Protein AF-A0A962GRU7-F1 (afdb_monomer_lite)

Sequence (82 aa):
MSKNKRAVLISIVNENGKFRIKLDDVAYQEGSPPTWTQKEHYTSKLLPEGAFEELNFEEKELADFGYSILARLAAFRKCGEI

Secondary structure (DSSP, 8-state):
-----EEEEEEEEE-SSEEEEEEEEEEEE-SSS-EEEEEEEEEEEEEEHHHHHTT---HHHHHHHHHHHHHHHHHHHHTT--

Structure (mmCIF, N/CA/C/O backbone):
data_AF-A0A962GRU7-F1
#
_entry.id   AF-A0A962GRU7-F1
#
loop_
_atom_site.group_PDB
_atom_site.id
_atom_site.type_symbol
_atom_site.label_atom_id
_atom_site.label_alt_id
_atom_site.label_comp_id
_atom_site.label_asym_id
_atom_site.label_entity_id
_atom_site.label_seq_id
_atom_site.pdbx_PDB_ins_code
_atom_site.Cartn_x
_atom_site.Cartn_y
_atom_site.Cartn_z
_atom_site.occupancy
_atom_site.B_iso_or_equiv
_atom_site.auth_seq_id
_atom_site.auth_comp_id
_atom_site.auth_asym_id
_atom_site.auth_atom_id
_atom_site.pdbx_PDB_model_num
ATOM 1 N N . MET A 1 1 ? 14.977 -6.669 -22.825 1.00 47.09 1 MET A N 1
ATOM 2 C CA . MET A 1 1 ? 13.890 -5.790 -22.346 1.00 47.09 1 MET A CA 1
ATOM 3 C C . MET A 1 1 ? 14.111 -5.572 -20.862 1.00 47.09 1 MET A C 1
ATOM 5 O O . MET A 1 1 ? 14.191 -6.561 -20.144 1.00 47.09 1 MET A O 1
ATOM 9 N N . SER A 1 2 ? 14.304 -4.323 -20.429 1.00 53.31 2 SER A N 1
ATOM 10 C CA . SER A 1 2 ? 14.303 -3.981 -19.001 1.00 53.31 2 SER A CA 1
ATOM 11 C C . SER A 1 2 ? 12.946 -4.407 -18.438 1.00 53.31 2 SER A C 1
ATOM 13 O O . SER A 1 2 ? 11.908 -4.060 -19.006 1.00 53.31 2 SER A O 1
ATOM 15 N N . LYS A 1 3 ? 12.939 -5.277 -17.423 1.00 61.72 3 LYS A N 1
ATOM 16 C CA . LYS A 1 3 ? 11.693 -5.649 -16.750 1.00 61.72 3 LYS A CA 1
ATOM 17 C C . LYS A 1 3 ? 11.244 -4.414 -15.980 1.00 61.72 3 LYS A C 1
ATOM 19 O O . LYS A 1 3 ? 11.952 -3.989 -15.072 1.00 61.72 3 LYS A O 1
ATOM 24 N N . ASN A 1 4 ? 10.098 -3.844 -16.346 1.00 82.12 4 ASN A N 1
ATOM 25 C CA . ASN A 1 4 ? 9.469 -2.779 -15.570 1.00 82.12 4 ASN A CA 1
ATOM 26 C C . ASN A 1 4 ? 9.167 -3.327 -14.172 1.00 82.12 4 ASN A C 1
ATOM 28 O O . ASN A 1 4 ? 8.181 -4.036 -13.998 1.00 82.12 4 ASN A O 1
ATOM 32 N N . LYS A 1 5 ? 10.027 -3.051 -13.186 1.00 90.06 5 LYS A N 1
ATOM 33 C CA . LYS A 1 5 ? 9.779 -3.476 -11.805 1.00 90.06 5 LYS A CA 1
ATOM 34 C C . LYS A 1 5 ? 8.717 -2.564 -11.205 1.00 90.06 5 LYS A C 1
ATOM 36 O O . LYS A 1 5 ? 8.856 -1.341 -11.249 1.00 90.06 5 LYS A O 1
ATOM 41 N N . ARG A 1 6 ? 7.685 -3.152 -10.622 1.00 93.38 6 ARG A N 1
ATOM 42 C CA . ARG A 1 6 ? 6.662 -2.490 -9.823 1.00 93.38 6 ARG A CA 1
ATOM 43 C C . ARG A 1 6 ? 6.754 -2.935 -8.375 1.00 93.38 6 ARG A C 1
ATOM 45 O O . ARG A 1 6 ? 7.232 -4.021 -8.065 1.00 93.38 6 ARG A O 1
ATOM 52 N N . ALA A 1 7 ? 6.278 -2.080 -7.488 1.00 93.88 7 ALA A N 1
ATOM 53 C CA . ALA A 1 7 ? 6.092 -2.401 -6.086 1.00 93.88 7 ALA A CA 1
ATOM 54 C C . ALA A 1 7 ? 4.833 -1.715 -5.554 1.00 93.88 7 ALA A C 1
ATOM 56 O O . ALA A 1 7 ? 4.318 -0.776 -6.163 1.00 93.88 7 ALA A O 1
ATOM 57 N N . VAL A 1 8 ? 4.343 -2.204 -4.417 1.00 94.69 8 VAL A N 1
ATOM 58 C CA . VAL A 1 8 ? 3.310 -1.522 -3.635 1.00 94.69 8 VAL A CA 1
ATOM 59 C C . VAL A 1 8 ? 4.021 -0.646 -2.608 1.00 94.69 8 VAL A C 1
ATOM 61 O O . VAL A 1 8 ? 4.787 -1.151 -1.789 1.00 94.69 8 VAL A O 1
ATOM 64 N N . LEU A 1 9 ? 3.776 0.658 -2.653 1.00 95.50 9 LEU A N 1
ATOM 65 C CA . LEU A 1 9 ? 4.193 1.612 -1.637 1.00 95.50 9 LEU A CA 1
ATOM 66 C C . LEU A 1 9 ? 3.053 1.791 -0.636 1.00 95.50 9 LEU A C 1
ATOM 68 O O . LEU A 1 9 ? 1.954 2.197 -1.006 1.00 95.50 9 LEU A O 1
ATOM 72 N N . ILE A 1 10 ? 3.336 1.524 0.636 1.00 95.31 10 ILE A N 1
ATOM 73 C CA . ILE A 1 10 ? 2.429 1.827 1.743 1.00 95.31 10 ILE A CA 1
ATOM 74 C C . ILE A 1 10 ? 2.954 3.085 2.426 1.00 95.31 10 ILE A C 1
ATOM 76 O O . ILE A 1 10 ? 4.094 3.108 2.883 1.00 95.31 10 ILE A O 1
ATOM 80 N N . SER A 1 11 ? 2.141 4.137 2.465 1.00 94.12 11 SER A N 1
ATOM 81 C CA . SER A 1 11 ? 2.503 5.426 3.062 1.00 94.12 11 SER A CA 1
ATOM 82 C C . SER A 1 11 ? 1.496 5.841 4.120 1.00 94.12 11 SER A C 1
ATOM 84 O O . SER A 1 11 ? 0.306 5.567 3.986 1.00 94.12 11 SER A O 1
ATOM 86 N N . ILE A 1 12 ? 1.966 6.555 5.140 1.00 92.50 12 ILE A N 1
ATOM 87 C CA . ILE A 1 12 ? 1.127 7.181 6.163 1.00 92.50 12 ILE A CA 1
ATOM 88 C C . ILE A 1 12 ? 1.365 8.686 6.093 1.00 92.50 12 ILE A C 1
ATOM 90 O O . ILE A 1 12 ? 2.508 9.137 6.129 1.00 92.50 12 ILE A O 1
ATOM 94 N N . VAL A 1 13 ? 0.289 9.458 5.965 1.00 92.50 13 VAL A N 1
ATOM 95 C CA . VAL A 1 13 ? 0.334 10.923 5.887 1.00 92.50 13 VAL A CA 1
ATOM 96 C C . VAL A 1 13 ? -0.537 11.499 6.996 1.00 92.50 13 VAL A C 1
ATOM 98 O O . VAL A 1 13 ? -1.695 11.104 7.124 1.00 92.50 13 VAL A O 1
ATOM 101 N N . ASN A 1 14 ? 0.001 12.428 7.790 1.00 90.94 14 ASN A N 1
ATOM 102 C CA . ASN A 1 14 ? -0.807 13.192 8.739 1.00 90.94 14 ASN A CA 1
ATOM 103 C C . ASN A 1 14 ? -1.596 14.271 7.980 1.00 90.94 14 ASN A C 1
ATOM 105 O O . ASN A 1 14 ? -1.018 15.093 7.269 1.00 90.94 14 ASN A O 1
ATOM 109 N N . GLU A 1 15 ? -2.916 14.247 8.124 1.00 91.62 15 GLU A N 1
ATOM 110 C CA . GLU A 1 15 ? -3.859 15.205 7.556 1.00 91.62 15 GLU A CA 1
ATOM 111 C C . GLU A 1 15 ? -4.724 15.785 8.685 1.00 91.62 15 GLU A C 1
ATOM 113 O O . GLU A 1 15 ? -5.825 15.304 8.954 1.00 91.62 15 GLU A O 1
ATOM 118 N N . ASN A 1 16 ? -4.227 16.841 9.338 1.00 87.88 16 ASN A N 1
ATOM 119 C CA . ASN A 1 16 ? -4.938 17.598 10.379 1.00 87.88 16 ASN A CA 1
ATOM 120 C C . ASN A 1 16 ? -5.445 16.728 11.551 1.00 87.88 16 ASN A C 1
ATOM 122 O O . ASN A 1 16 ? -6.632 16.766 11.882 1.00 87.88 16 ASN A O 1
ATOM 126 N N . GLY A 1 17 ? -4.563 15.934 12.173 1.00 85.00 17 GLY A N 1
ATOM 127 C CA . GLY A 1 17 ? -4.921 15.082 13.326 1.00 85.00 17 GLY A CA 1
ATOM 128 C C . GLY A 1 17 ? -5.621 13.774 12.938 1.00 85.00 17 GLY A C 1
ATOM 129 O O . GLY A 1 17 ? -6.272 13.115 13.749 1.00 85.00 17 GLY A O 1
ATOM 130 N N . LYS A 1 18 ? -5.526 13.404 11.659 1.00 90.62 18 LYS A N 1
ATOM 131 C CA . LYS A 1 18 ? -5.926 12.102 11.125 1.00 90.62 18 LYS A CA 1
ATOM 132 C C . LYS A 1 18 ? -4.761 11.512 10.351 1.00 90.62 18 LYS A C 1
ATOM 134 O O . LYS A 1 18 ? -3.986 12.248 9.745 1.00 90.62 18 LYS A O 1
ATOM 139 N N . PHE A 1 19 ? -4.671 10.191 10.305 1.00 92.19 19 PHE A N 1
ATOM 140 C CA . PHE A 1 19 ? -3.700 9.503 9.464 1.00 92.19 19 PHE A CA 1
ATOM 141 C C . PHE A 1 19 ? -4.373 8.939 8.225 1.00 92.19 19 PHE A C 1
ATOM 143 O O . PHE A 1 19 ? -5.307 8.142 8.309 1.00 92.19 19 PHE A O 1
ATOM 150 N N . ARG A 1 20 ? -3.882 9.331 7.051 1.00 92.62 20 ARG A N 1
ATOM 151 C CA . ARG A 1 20 ? -4.234 8.684 5.793 1.00 92.62 20 ARG A CA 1
ATOM 152 C C . ARG A 1 20 ? -3.205 7.614 5.474 1.00 92.62 20 ARG A C 1
ATOM 154 O O . ARG A 1 20 ? -2.060 7.936 5.163 1.00 92.62 20 ARG A O 1
ATOM 161 N N . ILE A 1 21 ? -3.637 6.359 5.488 1.00 92.12 21 ILE A N 1
ATOM 162 C CA . ILE A 1 21 ? -2.860 5.242 4.956 1.00 92.12 21 ILE A CA 1
ATOM 163 C C . ILE A 1 21 ? -3.160 5.139 3.463 1.00 92.12 21 ILE A C 1
ATOM 165 O O . ILE A 1 21 ? -4.326 5.085 3.069 1.00 92.12 21 ILE A O 1
ATOM 169 N N . LYS A 1 22 ? -2.122 5.128 2.631 1.00 94.06 22 LYS A N 1
ATOM 170 C CA . LYS A 1 22 ? -2.209 4.973 1.175 1.00 94.06 22 LYS A CA 1
ATOM 171 C C . LYS A 1 22 ? -1.503 3.695 0.754 1.00 94.06 22 LYS A C 1
ATOM 173 O O . LYS A 1 22 ? -0.425 3.403 1.264 1.00 94.06 22 LYS A O 1
ATOM 178 N N . LEU A 1 23 ? -2.106 2.977 -0.183 1.00 95.25 23 LEU A N 1
ATOM 179 C CA . LEU A 1 23 ? -1.469 1.954 -0.999 1.00 95.25 23 LEU A CA 1
ATOM 180 C C . LEU A 1 23 ? -1.381 2.505 -2.416 1.00 95.25 23 LEU A C 1
ATOM 182 O O . LEU A 1 23 ? -2.405 2.789 -3.039 1.00 95.25 23 LEU A O 1
ATOM 186 N N . ASP A 1 24 ? -0.163 2.637 -2.913 1.00 95.25 24 ASP A N 1
ATOM 187 C CA . ASP A 1 24 ? 0.128 3.155 -4.240 1.00 95.25 24 ASP A CA 1
ATOM 188 C C . ASP A 1 24 ? 0.980 2.152 -5.018 1.00 95.25 24 ASP A C 1
ATOM 190 O O . ASP A 1 24 ? 1.847 1.479 -4.461 1.00 95.25 24 ASP A O 1
ATOM 194 N N . ASP A 1 25 ? 0.776 2.083 -6.325 1.00 94.56 25 ASP A N 1
ATOM 195 C CA . ASP A 1 25 ? 1.695 1.391 -7.213 1.00 94.56 25 ASP A CA 1
ATOM 196 C C . ASP A 1 25 ? 2.859 2.329 -7.533 1.00 94.56 25 ASP A C 1
ATOM 198 O O . ASP A 1 25 ? 2.669 3.457 -8.006 1.00 94.56 25 A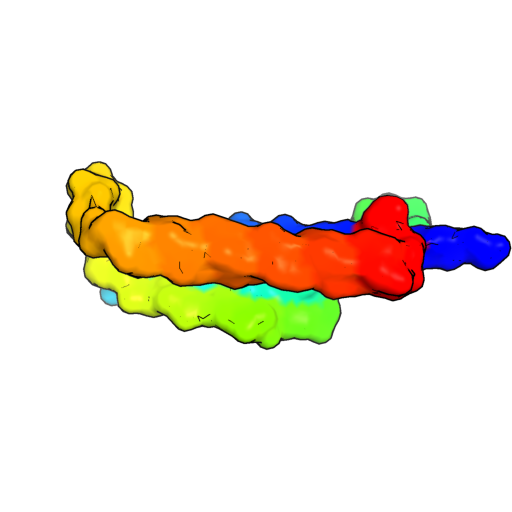SP A O 1
ATOM 202 N N . VAL A 1 26 ? 4.081 1.845 -7.347 1.00 95.12 26 VAL A N 1
ATOM 203 C CA . VAL A 1 26 ? 5.300 2.533 -7.774 1.00 95.12 26 VAL A CA 1
ATOM 204 C C . VAL A 1 26 ? 6.008 1.713 -8.838 1.00 95.12 26 VAL A C 1
ATOM 206 O O . VAL A 1 26 ? 5.969 0.484 -8.818 1.00 95.12 26 VAL A O 1
ATOM 209 N N . ALA A 1 27 ? 6.677 2.388 -9.767 1.00 93.81 27 ALA A N 1
ATOM 210 C CA . ALA A 1 27 ? 7.532 1.739 -10.752 1.00 93.81 27 ALA A CA 1
ATOM 211 C C . ALA A 1 27 ? 8.978 2.196 -10.595 1.00 93.81 27 ALA A C 1
ATOM 213 O O . ALA A 1 27 ? 9.248 3.376 -10.353 1.00 93.81 27 ALA A O 1
ATOM 214 N N . TYR A 1 28 ? 9.886 1.245 -10.769 1.00 92.75 28 TYR A N 1
ATOM 215 C CA . TYR A 1 28 ? 11.313 1.483 -10.809 1.00 92.75 28 TYR A CA 1
ATOM 216 C C . TYR A 1 28 ? 11.699 2.065 -12.162 1.00 92.75 28 TYR A C 1
ATOM 218 O O . TYR A 1 28 ? 11.347 1.520 -13.210 1.00 92.75 28 TYR A O 1
ATOM 226 N N . GLN A 1 29 ? 12.444 3.158 -12.131 1.00 90.88 29 GLN A N 1
ATOM 227 C CA . GLN A 1 29 ? 13.051 3.756 -13.306 1.00 90.88 29 GLN A CA 1
ATOM 228 C C . GLN A 1 29 ? 14.567 3.609 -13.191 1.00 90.88 29 GLN A C 1
ATOM 230 O O . GLN A 1 29 ? 15.195 4.153 -12.278 1.00 90.88 29 GLN A O 1
ATOM 235 N N . GLU A 1 30 ? 15.144 2.847 -14.121 1.00 88.25 30 GLU A N 1
ATOM 236 C CA . GLU A 1 30 ? 16.594 2.760 -14.294 1.00 88.25 30 GLU A CA 1
ATOM 237 C C . GLU A 1 30 ? 17.131 4.129 -14.748 1.00 88.25 30 GLU A C 1
ATOM 239 O O . GLU A 1 30 ? 16.569 4.769 -15.635 1.00 88.25 30 GLU A O 1
ATOM 244 N N . GLY A 1 31 ? 18.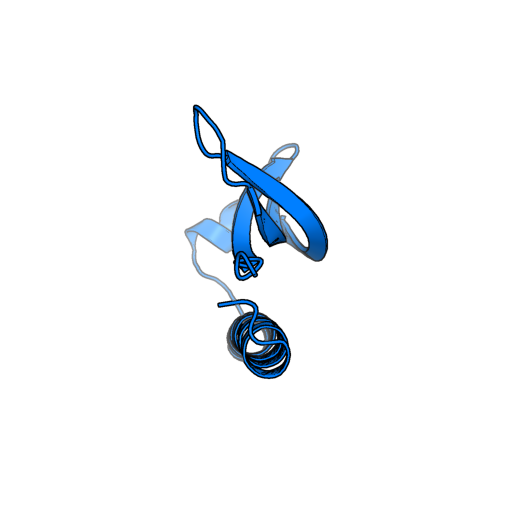201 4.601 -14.109 1.00 85.62 31 GLY A N 1
ATOM 245 C CA . GLY A 1 31 ? 18.764 5.937 -14.310 1.00 85.62 31 GLY A CA 1
ATOM 246 C C . GLY A 1 31 ? 19.916 6.216 -13.343 1.00 85.62 31 GLY A C 1
ATOM 247 O O . GLY A 1 31 ? 20.355 5.316 -12.626 1.00 85.62 31 GLY A O 1
ATOM 248 N N . SER A 1 32 ? 20.405 7.461 -13.314 1.00 85.62 32 SER A N 1
ATOM 249 C CA . SER A 1 32 ? 21.452 7.905 -12.383 1.00 85.62 32 SER A CA 1
ATOM 250 C C . SER A 1 32 ? 21.060 9.251 -11.739 1.00 85.62 32 SER A C 1
ATOM 252 O O . SER A 1 32 ? 21.246 10.292 -12.371 1.00 85.62 32 SER A O 1
ATOM 254 N N . PRO A 1 33 ? 20.479 9.254 -10.520 1.00 87.50 33 PRO A N 1
ATOM 255 C CA . PRO A 1 33 ? 20.214 8.090 -9.672 1.00 87.50 33 PRO A CA 1
ATOM 256 C C . PRO A 1 33 ? 18.991 7.274 -10.139 1.00 87.50 33 PRO A C 1
ATOM 258 O O . PRO A 1 33 ? 18.085 7.821 -10.771 1.00 87.50 33 PRO A O 1
ATOM 261 N N . PRO A 1 34 ? 18.929 5.973 -9.815 1.00 88.69 34 PRO A N 1
ATOM 262 C CA . PRO A 1 34 ? 17.712 5.193 -9.991 1.00 88.69 34 PRO A CA 1
ATOM 263 C C . PRO A 1 34 ? 16.612 5.713 -9.060 1.00 88.69 34 PRO A C 1
ATOM 265 O O . PRO A 1 34 ? 16.882 6.064 -7.909 1.00 88.69 34 PRO A O 1
ATOM 268 N N . THR A 1 35 ? 15.366 5.742 -9.534 1.00 92.81 35 THR A N 1
ATOM 269 C CA . THR A 1 35 ? 14.241 6.284 -8.755 1.00 92.81 35 THR A CA 1
ATOM 270 C C . THR A 1 35 ? 13.027 5.364 -8.775 1.00 92.81 35 THR A C 1
ATOM 272 O O . THR A 1 35 ? 12.811 4.593 -9.709 1.00 92.81 35 THR A O 1
ATOM 275 N N . TRP A 1 36 ? 12.222 5.450 -7.718 1.00 93.25 36 TRP A N 1
ATOM 276 C CA . TRP A 1 36 ? 10.868 4.912 -7.691 1.00 93.25 36 TRP A CA 1
ATOM 277 C C . TRP A 1 36 ? 9.897 6.069 -7.864 1.00 93.25 36 TRP A C 1
ATOM 279 O O . TRP A 1 36 ? 9.989 7.070 -7.155 1.00 93.25 36 TRP A O 1
ATOM 289 N N . THR A 1 37 ? 8.970 5.945 -8.804 1.00 92.88 37 THR A N 1
ATOM 290 C CA . THR A 1 37 ? 7.954 6.974 -9.046 1.00 92.88 37 THR A CA 1
ATOM 291 C C . THR A 1 37 ? 6.576 6.375 -8.854 1.00 92.88 37 THR A C 1
ATOM 293 O O . THR A 1 37 ? 6.303 5.285 -9.365 1.00 92.88 37 THR A O 1
ATOM 296 N N . GLN A 1 38 ? 5.702 7.098 -8.156 1.00 92.00 38 GLN A N 1
ATOM 297 C CA . GLN A 1 38 ? 4.287 6.754 -8.082 1.00 92.00 38 GLN A CA 1
ATOM 298 C C . GLN A 1 38 ? 3.688 6.709 -9.490 1.00 92.00 38 GLN A C 1
ATOM 300 O O . GLN A 1 38 ? 3.910 7.606 -10.306 1.00 92.00 38 GLN A O 1
ATOM 305 N N . LYS A 1 39 ? 2.957 5.635 -9.781 1.00 90.88 39 LYS A N 1
ATOM 306 C CA . LYS A 1 39 ? 2.272 5.422 -11.058 1.00 90.88 39 LYS A CA 1
ATOM 307 C C . LYS A 1 39 ? 0.766 5.501 -10.905 1.00 90.88 39 LYS A C 1
ATOM 309 O O . LYS A 1 39 ? 0.122 6.174 -11.700 1.00 90.88 39 LYS A O 1
ATOM 314 N N . GLU A 1 40 ? 0.223 4.822 -9.902 1.00 89.75 40 GLU A N 1
ATOM 315 C CA . GLU A 1 40 ? -1.218 4.726 -9.695 1.00 89.75 40 GLU A CA 1
ATOM 316 C C . GLU A 1 40 ? -1.533 4.767 -8.201 1.00 89.75 40 GLU A C 1
ATOM 318 O O . GLU A 1 40 ? -0.825 4.167 -7.393 1.00 89.75 40 GLU A O 1
ATOM 323 N N . HIS A 1 41 ? -2.600 5.477 -7.838 1.00 89.50 41 HIS A N 1
ATOM 324 C CA . HIS A 1 41 ? -3.186 5.357 -6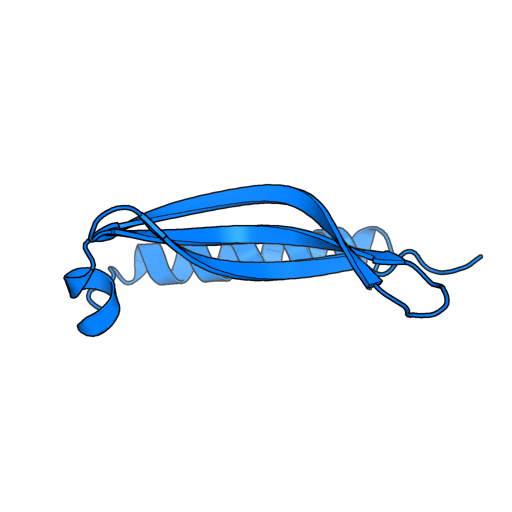.512 1.00 89.50 41 HIS A CA 1
ATOM 325 C C . HIS A 1 41 ? -4.100 4.137 -6.480 1.00 89.50 41 HIS A C 1
ATOM 327 O O . HIS A 1 41 ? -5.071 4.101 -7.233 1.00 89.50 41 HIS A O 1
ATOM 333 N N . TYR A 1 42 ? -3.809 3.154 -5.626 1.00 88.19 42 TYR A N 1
ATOM 334 C CA . TYR A 1 42 ? -4.639 1.955 -5.545 1.00 88.19 42 TYR A CA 1
ATOM 335 C C . TYR A 1 42 ? -5.794 2.135 -4.560 1.00 88.19 42 TYR A C 1
ATOM 337 O O . TYR A 1 42 ? -6.957 1.977 -4.927 1.00 88.19 42 TYR A O 1
ATOM 345 N N . THR A 1 43 ? -5.491 2.474 -3.308 1.00 90.88 43 THR A N 1
ATOM 346 C CA . THR A 1 43 ? -6.519 2.750 -2.299 1.00 90.88 43 THR A CA 1
ATOM 347 C C . THR A 1 43 ? -5.965 3.588 -1.154 1.00 90.88 43 THR A C 1
ATOM 349 O O . THR A 1 43 ? -4.758 3.618 -0.904 1.00 90.88 43 THR A O 1
ATOM 352 N N . SER A 1 44 ? -6.846 4.271 -0.426 1.00 92.12 44 SER A N 1
ATOM 353 C CA . SER A 1 44 ? -6.496 4.904 0.840 1.00 92.12 44 SER A CA 1
ATOM 354 C C . SER A 1 44 ? -7.603 4.781 1.868 1.00 92.12 44 SER A C 1
ATOM 356 O O . SER A 1 44 ? -8.784 4.680 1.538 1.00 92.12 44 SER A O 1
ATOM 358 N N . LYS A 1 45 ? -7.202 4.850 3.134 1.00 90.81 45 LYS A N 1
ATOM 359 C CA . LYS A 1 45 ? -8.101 4.912 4.281 1.00 90.81 45 LYS A CA 1
ATOM 360 C C . LYS A 1 45 ? -7.671 6.056 5.185 1.00 90.81 45 LYS A C 1
ATOM 362 O O . LYS A 1 45 ? -6.489 6.194 5.487 1.00 90.81 45 LYS A O 1
ATOM 367 N N . LEU A 1 46 ? -8.630 6.882 5.590 1.00 92.19 46 LEU A N 1
ATOM 368 C CA . LEU A 1 46 ? -8.415 7.939 6.572 1.00 92.19 46 LEU A CA 1
ATOM 369 C C . LEU A 1 46 ? -8.858 7.429 7.942 1.00 92.19 46 LEU A C 1
ATOM 371 O O . LEU A 1 46 ? -9.982 6.951 8.086 1.00 92.19 46 LEU A O 1
ATOM 375 N N . LEU A 1 47 ? -7.981 7.545 8.927 1.00 90.12 47 LEU A N 1
ATOM 376 C CA . LEU A 1 47 ? -8.175 7.043 10.278 1.00 90.12 47 LEU A CA 1
ATOM 377 C C . LEU A 1 47 ? -8.007 8.181 11.289 1.00 90.12 47 LEU A C 1
ATOM 379 O O . LEU A 1 47 ? -7.179 9.070 11.069 1.00 90.12 47 LEU A O 1
ATOM 383 N N . PRO A 1 48 ? -8.756 8.170 12.402 1.00 88.75 48 PRO A N 1
ATOM 384 C CA . PRO A 1 48 ? -8.400 8.968 13.569 1.00 88.75 48 PRO A CA 1
ATOM 385 C C . PRO A 1 48 ? -6.986 8.610 14.046 1.00 88.75 48 PRO A C 1
ATOM 387 O O . PRO A 1 48 ? -6.604 7.443 13.993 1.00 88.75 48 PRO A O 1
ATOM 390 N N . GLU A 1 49 ? -6.231 9.593 14.536 1.00 83.19 49 GLU A N 1
ATOM 391 C CA . GLU A 1 49 ? -4.871 9.394 15.061 1.00 83.19 49 GLU A CA 1
ATOM 392 C C . GLU A 1 49 ? -4.818 8.299 16.144 1.00 83.19 49 GLU A C 1
ATOM 394 O O . GLU A 1 49 ? -4.070 7.333 15.998 1.00 83.19 49 GLU A O 1
ATOM 399 N N . GLY A 1 50 ? -5.723 8.352 17.129 1.00 82.06 50 GLY A N 1
ATOM 400 C CA . GLY A 1 50 ? -5.784 7.356 18.209 1.00 82.06 50 GLY A CA 1
ATOM 401 C C . GLY A 1 50 ? -6.115 5.927 17.756 1.00 82.06 50 GLY A C 1
ATOM 402 O O . GLY A 1 50 ? -5.657 4.969 18.367 1.00 82.06 50 GLY A O 1
ATOM 403 N N . ALA A 1 51 ? -6.833 5.749 16.639 1.00 80.50 51 ALA A N 1
ATOM 404 C CA . ALA A 1 51 ? -7.137 4.407 16.126 1.00 80.50 51 ALA A CA 1
ATOM 405 C C . ALA A 1 51 ? -5.873 3.681 15.634 1.00 80.50 51 ALA A C 1
ATOM 407 O O . ALA A 1 51 ? -5.785 2.456 15.713 1.00 80.50 51 ALA A O 1
ATOM 408 N N . PHE A 1 52 ? -4.893 4.438 15.130 1.00 79.88 52 PHE A N 1
ATOM 409 C CA . PHE A 1 52 ? -3.628 3.884 14.664 1.00 79.88 52 PHE A CA 1
ATOM 410 C C . PHE A 1 52 ? -2.698 3.521 15.829 1.00 79.88 52 PHE A C 1
ATOM 412 O O . PHE A 1 52 ? -2.073 2.464 15.795 1.00 79.88 52 PHE A O 1
ATOM 419 N N . GLU A 1 53 ? -2.634 4.362 16.866 1.00 81.44 53 GLU A N 1
ATOM 420 C CA . GLU A 1 53 ? -1.795 4.134 18.053 1.00 81.44 53 GLU A CA 1
ATOM 421 C C . GLU A 1 53 ? -2.254 2.926 18.873 1.00 81.44 53 GLU A C 1
ATOM 423 O O . GLU A 1 53 ? -1.437 2.128 19.330 1.00 81.44 53 GLU A O 1
ATOM 428 N N . GLU A 1 54 ? -3.567 2.763 19.019 1.00 85.31 54 GLU A N 1
ATOM 429 C CA . GLU A 1 54 ? -4.160 1.680 19.805 1.00 85.31 54 GLU A CA 1
ATOM 430 C C . GLU A 1 54 ? -4.261 0.360 19.025 1.00 85.31 54 GLU A C 1
ATOM 432 O O . GLU A 1 54 ? -4.694 -0.647 19.583 1.00 85.31 54 GLU A O 1
ATOM 437 N N . LEU A 1 55 ? -3.883 0.354 17.736 1.00 81.88 55 LEU A N 1
ATOM 438 C CA . LEU A 1 55 ? -4.109 -0.759 16.802 1.00 81.88 55 LEU A CA 1
ATOM 439 C C . LEU A 1 55 ? -5.562 -1.267 16.839 1.00 81.88 55 LEU A C 1
ATOM 441 O O . LEU A 1 55 ? -5.826 -2.459 16.664 1.00 81.88 55 LEU A O 1
ATOM 445 N N . ASN A 1 56 ? -6.509 -0.356 17.064 1.00 85.44 56 ASN A N 1
ATOM 446 C CA . ASN A 1 56 ? -7.920 -0.670 17.244 1.00 85.44 56 ASN A CA 1
ATOM 447 C C . ASN A 1 56 ? -8.606 -0.823 15.880 1.00 85.44 56 ASN A C 1
ATOM 449 O O . ASN A 1 56 ? -9.368 0.034 15.431 1.00 85.44 56 ASN A O 1
ATOM 453 N N . PHE A 1 57 ? -8.261 -1.911 15.198 1.00 86.81 57 PHE A N 1
ATOM 454 C CA . PHE A 1 57 ? -8.804 -2.295 13.903 1.00 86.81 57 PHE A CA 1
ATOM 455 C C . PHE A 1 57 ? -9.657 -3.547 14.048 1.00 86.81 57 PHE A C 1
ATOM 457 O O . PHE A 1 57 ? -9.285 -4.488 14.751 1.00 86.81 57 PHE A O 1
ATOM 464 N N . GLU A 1 58 ? -10.776 -3.599 13.330 1.00 90.50 58 GLU A N 1
ATOM 465 C CA . GLU A 1 58 ? -11.549 -4.834 13.247 1.00 90.50 58 GLU A CA 1
ATOM 466 C C . GLU A 1 58 ? -10.767 -5.890 12.450 1.00 90.50 58 GLU A C 1
ATOM 468 O O . GLU A 1 58 ? -10.102 -5.579 11.459 1.00 90.50 58 GLU A O 1
ATOM 473 N N . GLU A 1 59 ? -10.892 -7.166 12.827 1.00 93.12 59 GLU A N 1
ATOM 474 C CA . GLU A 1 59 ? -10.213 -8.278 12.143 1.00 93.12 59 GLU A CA 1
ATOM 475 C C . GLU A 1 59 ? -10.492 -8.283 10.633 1.00 93.12 59 GLU A C 1
ATOM 477 O O . GLU A 1 59 ? -9.586 -8.470 9.819 1.00 93.12 59 GLU A O 1
ATOM 482 N N . LYS A 1 60 ? -11.742 -7.998 10.247 1.00 93.19 60 LYS A N 1
ATOM 483 C CA . LYS A 1 60 ? -12.142 -7.889 8.844 1.00 93.19 60 LYS A CA 1
ATOM 484 C C . LYS A 1 60 ? -11.364 -6.796 8.109 1.00 93.19 60 LYS A C 1
ATOM 486 O O . LYS A 1 60 ? -10.969 -6.998 6.966 1.00 93.19 60 LYS A O 1
ATOM 491 N N . GLU A 1 61 ? -11.127 -5.652 8.743 1.00 89.00 61 GLU A N 1
ATOM 492 C CA . GLU A 1 61 ? -10.396 -4.548 8.120 1.00 89.00 61 GLU A CA 1
ATOM 493 C C . GLU A 1 61 ? -8.926 -4.901 7.895 1.00 89.00 61 GLU A C 1
ATOM 495 O O . GLU A 1 61 ? -8.370 -4.587 6.841 1.00 89.00 61 GLU A O 1
ATOM 500 N N . LEU A 1 62 ? -8.308 -5.595 8.854 1.00 90.06 62 LEU A N 1
ATOM 501 C CA . LEU A 1 62 ? -6.947 -6.112 8.712 1.00 90.06 62 LEU A CA 1
ATOM 502 C C . LEU A 1 62 ? -6.864 -7.156 7.590 1.00 90.06 62 LEU A C 1
ATOM 504 O O . LEU A 1 62 ? -5.935 -7.120 6.779 1.00 90.06 62 LEU A O 1
ATOM 508 N N . ALA A 1 63 ? -7.855 -8.047 7.502 1.00 93.69 63 ALA A N 1
ATOM 509 C CA . ALA A 1 63 ? -7.945 -9.044 6.440 1.00 93.69 63 ALA A CA 1
ATOM 510 C C . ALA A 1 63 ? -8.119 -8.397 5.055 1.00 93.69 63 ALA A C 1
ATOM 512 O O . ALA A 1 63 ? -7.392 -8.744 4.123 1.00 93.69 63 ALA A O 1
ATOM 513 N N . ASP A 1 64 ? -9.016 -7.416 4.925 1.00 91.50 64 ASP A N 1
ATOM 514 C CA . ASP A 1 64 ? -9.250 -6.676 3.679 1.00 91.50 64 ASP A CA 1
ATOM 515 C C . ASP A 1 64 ? -7.994 -5.900 3.240 1.00 91.50 64 ASP A C 1
ATOM 517 O O . ASP A 1 64 ? -7.647 -5.867 2.052 1.00 91.50 64 ASP A O 1
ATOM 521 N N . PHE A 1 65 ? -7.267 -5.310 4.196 1.00 90.69 65 PHE A N 1
ATOM 522 C CA . PHE A 1 65 ? -5.998 -4.631 3.940 1.00 90.69 65 PHE A CA 1
ATOM 523 C C . PHE A 1 65 ? -4.922 -5.604 3.437 1.00 90.69 65 PHE A C 1
ATOM 525 O O . PHE A 1 65 ? -4.297 -5.363 2.401 1.00 90.69 65 PHE A O 1
ATOM 532 N N . GLY A 1 66 ? -4.742 -6.741 4.115 1.00 93.12 66 GLY A N 1
ATOM 533 C CA . GLY A 1 66 ? -3.808 -7.786 3.692 1.00 93.12 66 GLY A CA 1
ATOM 534 C C . GLY A 1 66 ? -4.152 -8.356 2.313 1.00 93.12 66 GLY A C 1
ATOM 535 O O . GLY A 1 66 ? -3.275 -8.492 1.456 1.00 93.12 66 GLY A O 1
ATOM 536 N N . TYR A 1 67 ? -5.438 -8.613 2.058 1.00 94.62 67 TYR A N 1
ATOM 537 C CA . TYR A 1 67 ? -5.927 -9.065 0.757 1.00 94.62 67 TYR A CA 1
ATOM 538 C C . TYR A 1 67 ? -5.594 -8.064 -0.353 1.00 94.62 67 TYR A C 1
ATOM 540 O O . TYR A 1 67 ? -5.104 -8.460 -1.409 1.00 94.62 67 TYR A O 1
ATOM 548 N N . SER A 1 68 ? -5.792 -6.768 -0.103 1.00 93.00 68 SER A N 1
ATOM 549 C CA . SER A 1 68 ? -5.499 -5.691 -1.056 1.00 93.00 68 SER A CA 1
ATOM 550 C C . SER A 1 68 ? -4.027 -5.685 -1.494 1.00 93.00 68 SER A C 1
ATOM 552 O O . SER A 1 68 ? -3.733 -5.580 -2.688 1.00 93.00 68 SER A O 1
ATOM 554 N N . ILE A 1 69 ? -3.095 -5.881 -0.553 1.00 94.00 69 ILE A N 1
ATOM 555 C CA . ILE A 1 69 ? -1.655 -5.993 -0.846 1.00 94.00 69 ILE A CA 1
ATOM 556 C C . ILE A 1 69 ? -1.380 -7.230 -1.707 1.00 94.00 69 ILE A C 1
ATOM 558 O O . ILE A 1 69 ? -0.747 -7.132 -2.762 1.00 94.00 69 ILE A O 1
ATOM 562 N N . LEU A 1 70 ? -1.872 -8.396 -1.280 1.00 95.56 70 LEU A N 1
ATOM 563 C CA . LEU A 1 70 ? -1.639 -9.662 -1.979 1.00 95.56 70 LEU A CA 1
ATOM 564 C C . LEU A 1 70 ? -2.226 -9.652 -3.393 1.00 95.56 70 LEU A C 1
ATOM 566 O O . LEU A 1 70 ? -1.580 -10.128 -4.327 1.00 95.56 70 LEU A O 1
ATOM 570 N N . ALA A 1 71 ? -3.412 -9.068 -3.572 1.00 94.00 71 ALA A N 1
ATOM 571 C CA . ALA A 1 71 ? -4.065 -8.930 -4.866 1.00 94.00 71 ALA A CA 1
ATOM 572 C C . ALA A 1 71 ? -3.221 -8.093 -5.840 1.00 94.00 71 ALA A C 1
ATOM 574 O O . ALA A 1 71 ? -3.049 -8.496 -6.995 1.00 94.00 71 ALA A O 1
ATOM 575 N N . ARG A 1 72 ? -2.636 -6.973 -5.386 1.00 92.75 72 ARG A N 1
ATOM 576 C CA . ARG A 1 72 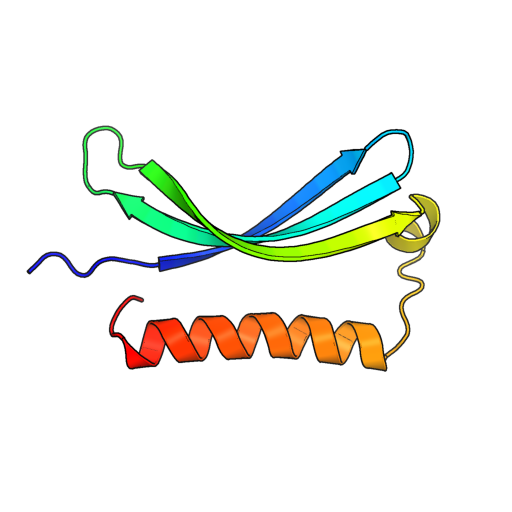? -1.764 -6.147 -6.242 1.00 92.75 72 ARG A CA 1
ATOM 577 C C . ARG A 1 72 ? -0.440 -6.818 -6.561 1.00 92.75 72 ARG A C 1
ATOM 579 O O . ARG A 1 72 ? -0.059 -6.864 -7.728 1.00 92.75 72 ARG A O 1
ATOM 586 N N . LEU A 1 73 ? 0.212 -7.435 -5.578 1.00 93.31 73 LEU A N 1
ATOM 587 C CA . LEU A 1 73 ? 1.439 -8.197 -5.831 1.00 93.31 73 LEU A CA 1
ATOM 588 C C . LEU A 1 73 ? 1.194 -9.361 -6.805 1.00 93.31 73 LEU A C 1
ATOM 590 O O . LEU A 1 73 ? 1.996 -9.597 -7.709 1.00 93.31 73 LEU A O 1
ATOM 594 N N . ALA A 1 74 ? 0.064 -10.061 -6.684 1.00 94.06 74 ALA A N 1
ATOM 595 C CA . ALA A 1 74 ? -0.320 -11.105 -7.629 1.00 94.06 74 ALA A CA 1
ATOM 596 C C . ALA A 1 74 ? -0.545 -10.552 -9.048 1.00 94.06 74 ALA A C 1
ATOM 598 O O . ALA A 1 74 ? -0.167 -11.210 -10.019 1.00 94.06 74 ALA A O 1
ATOM 599 N N . ALA A 1 75 ? -1.122 -9.353 -9.182 1.00 91.81 75 ALA A N 1
ATOM 600 C CA . ALA A 1 75 ? -1.287 -8.685 -10.471 1.00 91.81 75 ALA A CA 1
ATOM 601 C C . ALA A 1 75 ? 0.069 -8.348 -11.114 1.00 91.81 75 ALA A C 1
ATOM 603 O O . ALA A 1 75 ? 0.301 -8.738 -12.258 1.00 91.81 75 ALA A O 1
ATOM 604 N N . PHE A 1 76 ? 1.003 -7.746 -10.369 1.00 92.25 76 PHE A N 1
ATOM 605 C CA . PHE A 1 76 ? 2.352 -7.464 -10.882 1.00 92.25 76 PHE A CA 1
ATOM 606 C C . PHE A 1 76 ? 3.076 -8.744 -11.301 1.00 92.25 76 PHE A C 1
ATOM 608 O O . PHE A 1 76 ? 3.713 -8.788 -12.355 1.00 92.25 76 PHE A O 1
ATOM 615 N N . ARG A 1 77 ? 2.921 -9.827 -10.526 1.00 91.94 77 ARG A N 1
ATOM 616 C CA . ARG A 1 77 ? 3.515 -11.131 -10.850 1.00 91.94 77 ARG A CA 1
ATOM 617 C C . ARG A 1 77 ? 3.004 -11.665 -12.179 1.00 91.94 77 ARG A C 1
ATOM 619 O O . ARG A 1 77 ? 3.800 -12.144 -12.982 1.00 91.94 77 ARG A O 1
ATOM 626 N N . LYS A 1 78 ? 1.690 -11.588 -12.409 1.00 90.31 78 LYS A N 1
ATOM 627 C CA . LYS A 1 78 ? 1.056 -12.028 -13.663 1.00 90.31 78 LYS A CA 1
ATOM 628 C C . LYS A 1 78 ? 1.547 -11.224 -14.869 1.00 90.31 78 LYS A C 1
ATOM 630 O O . LYS A 1 78 ? 1.660 -11.791 -15.950 1.00 90.31 78 LYS A O 1
ATOM 635 N N . CYS A 1 79 ? 1.882 -9.951 -14.674 1.00 86.81 79 CYS A N 1
ATOM 636 C CA . CYS A 1 79 ? 2.422 -9.075 -15.714 1.00 86.81 79 CYS A CA 1
ATOM 637 C C . CYS A 1 79 ? 3.950 -9.182 -15.892 1.00 86.81 79 CYS A C 1
ATOM 639 O O . CYS A 1 79 ? 4.501 -8.547 -16.787 1.00 86.81 79 CYS A O 1
ATOM 641 N N . GLY A 1 80 ? 4.651 -9.972 -15.067 1.00 85.31 80 GLY A N 1
ATOM 642 C CA . GLY A 1 80 ? 6.116 -10.060 -15.096 1.00 85.31 80 GLY A CA 1
ATOM 643 C C . GLY A 1 80 ? 6.820 -8.786 -14.609 1.00 85.31 80 GLY A C 1
ATOM 644 O O . GLY A 1 80 ? 7.961 -8.535 -14.997 1.00 85.31 80 GLY A O 1
ATOM 645 N N . GLU A 1 81 ? 6.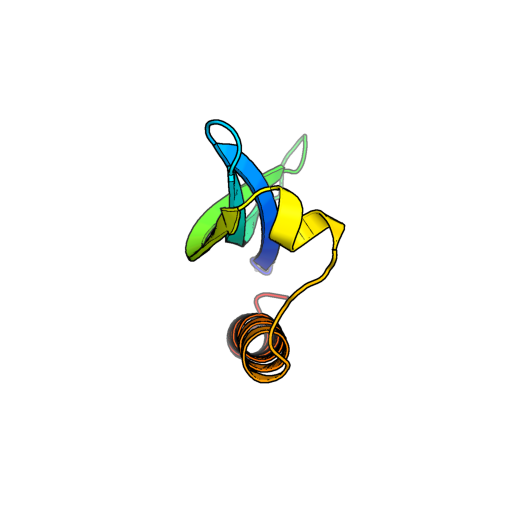134 -7.993 -13.783 1.00 82.25 81 GLU A N 1
ATOM 646 C CA . GLU A 1 81 ? 6.551 -6.674 -13.297 1.00 82.25 81 GLU A CA 1
ATOM 647 C C . GLU A 1 81 ? 7.138 -6.719 -11.872 1.00 82.25 81 GLU A C 1
ATOM 649 O O . GLU A 1 81 ? 7.061 -5.741 -11.138 1.00 82.25 81 GLU A O 1
ATOM 654 N N . ILE A 1 82 ? 7.711 -7.846 -11.443 1.00 73.50 82 ILE A N 1
ATO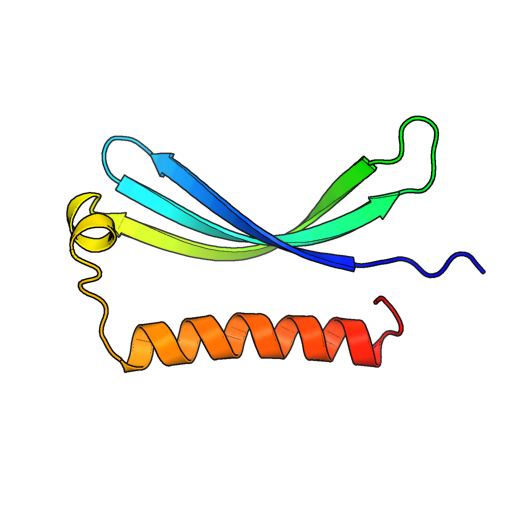M 655 C CA . ILE A 1 82 ? 8.424 -7.986 -10.157 1.00 73.50 82 ILE A CA 1
ATOM 656 C C . ILE A 1 82 ? 9.746 -8.719 -10.342 1.00 73.50 82 ILE A C 1
ATOM 658 O O . ILE A 1 82 ? 9.822 -9.595 -11.239 1.00 73.50 82 ILE A O 1
#

Radius of gyration: 15.08 Å; chains: 1; bounding box: 34×30×42 Å

pLDDT: mean 88.87, std 8.13, range [47.09, 95.56]

Foldseek 3Di:
DPQFAKAWDWDWDDDPQKIKTWTFIWTWDDDVVIDIDTDGTQDIDIGHNVCVVVVVDDPVVVVVVVVSRVVVVVVCVVVSRD